Protein AF-A0AAV2LVF1-F1 (afdb_monomer_lite)

Foldseek 3Di:
DDDDDDDDDPCDVVNVLVVVVVVVLVVLLVVLVVVQVVCVVVVHDRDDSLLSSLVVLVVVLVVVLVVCVVVVNNVVSCVRPVDVQAWDDDPSDIDGHPSSPD

Radius of gyration: 16.48 Å; chains: 1; bounding box: 35×40×37 Å

Secondary structure (DSSP, 8-state):
------S-----HHHHHHHHHHHHHHHHHHHHHHHHHHHHHTTPPP--HHHHHHHHHHHHHHHHHHHHHHTT-HHHHHHHH--TTTEEEETTEEEEPTTT--

pLDDT: mean 74.82, std 14.96, range [34.69, 90.75]

Organism: Knipowitschia caucasica (NCBI:txid637954)

Structure (mmCIF, N/CA/C/O backbone):
data_AF-A0AAV2LVF1-F1
#
_entry.id   AF-A0AAV2LVF1-F1
#
loop_
_atom_site.group_PDB
_atom_site.id
_atom_site.type_symbol
_atom_site.label_atom_id
_atom_site.label_alt_id
_atom_site.label_comp_id
_atom_site.label_asym_id
_atom_site.label_entity_id
_atom_site.label_seq_id
_atom_site.pdbx_PDB_ins_code
_atom_site.Cartn_x
_atom_site.Cartn_y
_atom_site.Cartn_z
_atom_site.occupancy
_atom_site.B_iso_or_equiv
_atom_site.auth_seq_id
_atom_site.auth_comp_id
_atom_site.auth_asym_id
_atom_site.auth_atom_id
_atom_site.pdbx_PDB_model_num
ATOM 1 N N . MET A 1 1 ? 6.800 28.651 14.305 1.00 34.69 1 MET A N 1
ATOM 2 C CA . MET A 1 1 ? 5.519 28.778 13.574 1.00 34.69 1 MET A CA 1
ATOM 3 C C . MET A 1 1 ? 5.847 29.070 12.107 1.00 34.69 1 MET A C 1
ATOM 5 O O . MET A 1 1 ? 5.948 30.224 11.731 1.00 34.69 1 MET A O 1
ATOM 9 N N . LEU A 1 2 ? 6.139 28.048 11.294 1.00 36.94 2 LEU A N 1
ATOM 10 C CA . LEU A 1 2 ? 6.548 28.230 9.891 1.00 36.94 2 LEU A CA 1
ATOM 11 C C . LEU A 1 2 ? 5.442 27.706 8.971 1.00 36.94 2 LEU A C 1
ATOM 13 O O . LEU A 1 2 ? 5.215 26.503 8.858 1.00 36.94 2 LEU A O 1
ATOM 17 N N . ARG A 1 3 ? 4.709 28.653 8.379 1.00 42.25 3 ARG A N 1
ATOM 18 C CA . ARG A 1 3 ? 3.711 28.446 7.328 1.00 42.25 3 ARG A CA 1
ATOM 19 C C . ARG A 1 3 ? 4.441 28.336 5.988 1.00 42.25 3 ARG A C 1
ATOM 21 O O . ARG A 1 3 ? 4.833 29.353 5.430 1.00 42.25 3 ARG A O 1
ATOM 28 N N . CYS A 1 4 ? 4.580 27.128 5.453 1.00 42.88 4 CYS A N 1
ATOM 29 C CA . CYS A 1 4 ? 4.911 26.946 4.041 1.00 42.88 4 CYS A CA 1
ATOM 30 C C . CYS A 1 4 ? 3.613 27.001 3.226 1.00 42.88 4 CYS A C 1
ATOM 32 O O . CYS A 1 4 ? 2.819 26.060 3.236 1.00 42.88 4 CYS A O 1
ATOM 3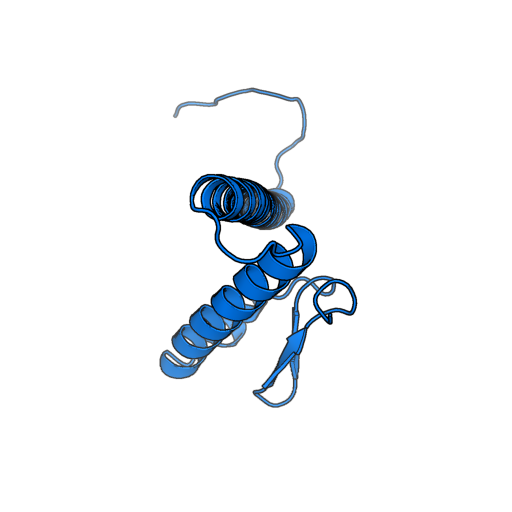4 N N . LEU A 1 5 ? 3.392 28.137 2.560 1.00 52.56 5 LEU A N 1
ATOM 35 C CA . LEU A 1 5 ? 2.404 28.302 1.499 1.00 52.56 5 LEU A CA 1
ATOM 36 C C . LEU A 1 5 ? 2.986 27.765 0.186 1.00 52.56 5 LEU A C 1
ATOM 38 O O . LEU A 1 5 ? 3.864 28.390 -0.394 1.00 52.56 5 LEU A O 1
ATOM 42 N N . TRP A 1 6 ? 2.443 26.657 -0.311 1.00 40.25 6 TRP A N 1
ATOM 43 C CA . TRP A 1 6 ? 2.431 26.331 -1.739 1.00 40.25 6 TRP A CA 1
ATOM 44 C C . TRP A 1 6 ? 1.024 25.815 -2.063 1.00 40.25 6 TRP A C 1
ATOM 46 O O . TRP A 1 6 ? 0.636 24.740 -1.617 1.00 40.25 6 TRP A O 1
ATOM 56 N N . GLY A 1 7 ? 0.237 26.628 -2.774 1.00 42.66 7 GLY A N 1
ATOM 57 C CA . GLY A 1 7 ? -1.047 26.225 -3.357 1.00 42.66 7 GLY A CA 1
ATOM 58 C C . GLY A 1 7 ? -2.260 26.248 -2.420 1.00 42.66 7 GLY A C 1
ATOM 59 O O . GLY A 1 7 ? -2.703 25.203 -1.965 1.00 42.66 7 GLY A O 1
ATOM 60 N N . GLY A 1 8 ? -2.802 27.446 -2.168 1.00 39.75 8 GLY A N 1
ATOM 61 C CA . GLY A 1 8 ? -4.231 27.829 -2.217 1.00 39.75 8 GLY A CA 1
ATOM 62 C C . GLY A 1 8 ? -5.393 26.886 -1.848 1.00 39.75 8 GLY A C 1
ATOM 63 O O . GLY A 1 8 ? -6.529 27.230 -2.153 1.00 39.75 8 GLY A O 1
ATOM 64 N N . VAL A 1 9 ? -5.199 25.747 -1.192 1.00 41.91 9 VAL A N 1
ATOM 65 C CA . VAL A 1 9 ? -6.287 24.892 -0.704 1.00 41.91 9 VAL A CA 1
ATOM 66 C C . VAL A 1 9 ? -6.339 25.058 0.802 1.00 41.91 9 VAL A C 1
ATOM 68 O O . VAL A 1 9 ? -5.360 24.770 1.491 1.00 41.91 9 VAL A O 1
ATOM 71 N N . ARG A 1 10 ? -7.472 25.533 1.336 1.00 39.91 10 ARG A N 1
ATOM 72 C CA . ARG A 1 10 ? -7.718 25.536 2.785 1.00 39.91 10 ARG A CA 1
ATOM 73 C C . ARG A 1 10 ? -7.593 24.096 3.273 1.00 39.91 10 ARG A C 1
ATOM 75 O O . ARG A 1 10 ? -8.496 23.281 3.098 1.00 39.91 10 ARG A O 1
ATOM 82 N N . TYR A 1 11 ? -6.428 23.786 3.826 1.00 44.66 11 TYR A N 1
ATOM 83 C CA . TYR A 1 11 ? -6.030 22.452 4.231 1.00 44.66 11 TYR A CA 1
ATOM 84 C C . TYR A 1 11 ? -6.745 22.109 5.543 1.00 44.66 11 TYR A C 1
ATOM 86 O O . TYR A 1 11 ? -6.211 22.271 6.637 1.00 44.66 11 TYR A O 1
ATOM 94 N N . SER A 1 12 ? -8.016 21.727 5.430 1.00 49.75 12 SER A N 1
ATOM 95 C CA . SER A 1 12 ? -8.833 21.221 6.534 1.00 49.75 12 SER A CA 1
ATOM 96 C C . SER A 1 12 ? -8.274 19.875 7.014 1.00 49.75 12 SER A C 1
ATOM 98 O O . SER A 1 12 ? -7.757 19.098 6.220 1.00 49.75 12 SER A O 1
ATOM 100 N N . ASN A 1 13 ? -8.388 19.523 8.297 1.00 50.56 13 ASN A N 1
ATOM 101 C CA . ASN A 1 13 ? -7.856 18.252 8.826 1.00 50.56 13 ASN A CA 1
ATOM 102 C C . ASN A 1 13 ? -8.325 16.998 8.044 1.00 50.56 13 ASN A C 1
ATOM 104 O O . ASN A 1 13 ? -7.588 16.011 7.958 1.00 50.56 13 ASN A O 1
ATOM 108 N N . ARG A 1 14 ? -9.487 17.060 7.372 1.00 50.97 14 ARG A N 1
ATOM 109 C CA . ARG A 1 14 ? -9.974 16.031 6.428 1.00 50.97 14 ARG A CA 1
ATOM 110 C C . ARG A 1 14 ? -9.109 15.895 5.161 1.00 50.97 14 ARG A C 1
ATOM 112 O O . ARG A 1 14 ? -8.934 14.784 4.663 1.00 50.97 14 ARG A O 1
ATOM 119 N N . SER A 1 15 ? -8.516 16.983 4.659 1.00 58.31 15 SER A N 1
ATOM 120 C CA . SER A 1 15 ? -7.575 16.970 3.526 1.00 58.31 15 SER A CA 1
ATOM 121 C C . SER A 1 15 ? -6.188 16.457 3.914 1.00 58.31 15 SER A C 1
ATOM 123 O O . SER A 1 15 ? -5.467 15.960 3.054 1.00 58.31 15 SER A O 1
ATOM 125 N N . ARG A 1 16 ? -5.819 16.498 5.203 1.00 63.91 16 ARG A N 1
ATOM 126 C CA . ARG A 1 16 ? -4.531 15.975 5.694 1.00 63.91 16 ARG A CA 1
ATOM 127 C C . ARG A 1 16 ? -4.440 14.453 5.650 1.00 63.91 16 ARG A C 1
ATOM 129 O O . ARG A 1 16 ? -3.362 13.909 5.414 1.00 63.91 16 ARG A O 1
ATOM 136 N N . ARG A 1 17 ? -5.555 13.751 5.876 1.00 65.06 17 ARG A N 1
ATOM 137 C CA . ARG A 1 17 ? -5.621 12.285 5.727 1.00 65.06 17 ARG A CA 1
ATOM 138 C C . ARG A 1 17 ? -5.554 11.885 4.254 1.00 65.06 17 ARG A C 1
ATOM 140 O O . ARG A 1 17 ? -4.684 11.105 3.883 1.00 65.06 17 ARG A O 1
ATOM 147 N N . ARG A 1 18 ? -6.370 12.528 3.409 1.00 67.38 18 ARG A N 1
ATOM 148 C CA . ARG A 1 18 ? -6.345 12.336 1.947 1.00 67.38 18 ARG A CA 1
ATOM 149 C C . ARG A 1 18 ? -4.974 12.641 1.343 1.00 67.38 18 ARG A C 1
ATOM 151 O O . ARG A 1 18 ? -4.470 11.856 0.554 1.00 67.38 18 ARG A O 1
ATOM 158 N N . GLY A 1 19 ? -4.340 13.735 1.764 1.00 71.50 19 GLY A N 1
ATOM 159 C CA . GLY A 1 19 ? -3.004 14.117 1.311 1.00 71.50 19 GLY A CA 1
ATOM 160 C C . GLY A 1 19 ? -1.928 13.106 1.704 1.00 71.50 19 GLY A C 1
ATOM 161 O O . GLY A 1 19 ? -1.083 12.777 0.883 1.00 71.50 19 GLY A O 1
ATOM 162 N N . ARG A 1 20 ? -1.979 12.554 2.925 1.00 75.50 20 ARG A N 1
ATOM 163 C CA . ARG A 1 20 ? -1.048 11.492 3.343 1.00 75.50 20 ARG A CA 1
ATOM 164 C C . ARG A 1 20 ? -1.221 10.216 2.526 1.00 75.50 20 ARG A C 1
ATOM 166 O O . ARG A 1 20 ? -0.221 9.657 2.087 1.00 75.50 20 ARG A O 1
ATOM 173 N N . LEU A 1 21 ? -2.461 9.795 2.288 1.00 77.69 21 LEU A N 1
ATOM 174 C CA . LEU A 1 21 ? -2.759 8.625 1.463 1.00 77.69 21 LEU A CA 1
ATOM 175 C C . LEU A 1 21 ? -2.302 8.829 0.011 1.00 77.69 21 LEU A C 1
ATOM 177 O O . LEU A 1 21 ? -1.665 7.951 -0.556 1.00 77.69 21 LEU A O 1
ATOM 181 N N . LEU A 1 22 ? -2.554 10.006 -0.567 1.00 80.44 22 LEU A N 1
ATOM 182 C CA . LEU A 1 22 ? -2.067 10.366 -1.901 1.00 80.44 22 LEU A CA 1
ATOM 183 C C . LEU A 1 22 ? -0.539 10.351 -1.967 1.00 80.44 22 LEU A C 1
ATOM 185 O O . LEU A 1 22 ? 0.019 9.725 -2.862 1.00 80.44 22 LEU A O 1
ATOM 189 N N . SER A 1 23 ? 0.148 10.973 -1.007 1.00 84.44 23 SER A N 1
ATOM 190 C CA . SER A 1 23 ? 1.613 10.944 -0.939 1.00 84.44 23 SER A CA 1
ATOM 191 C C . SER A 1 23 ? 2.151 9.523 -0.798 1.00 84.44 23 SER A C 1
ATOM 193 O O . SER A 1 23 ? 3.152 9.182 -1.425 1.00 84.44 23 SER A O 1
ATOM 195 N N . PHE A 1 24 ? 1.473 8.679 -0.018 1.00 84.25 24 PHE A N 1
ATOM 196 C CA . PHE A 1 24 ? 1.800 7.265 0.097 1.00 84.25 24 PHE A CA 1
ATOM 197 C C . PHE A 1 24 ? 1.634 6.542 -1.246 1.00 84.25 24 PHE A C 1
ATOM 199 O O . PHE A 1 24 ? 2.587 5.924 -1.711 1.00 84.25 24 PHE A O 1
ATOM 206 N N . LEU A 1 25 ? 0.479 6.664 -1.906 1.00 84.19 25 LEU A N 1
ATOM 207 C CA . LEU A 1 25 ? 0.204 6.024 -3.198 1.00 84.19 25 LEU A CA 1
ATOM 208 C C . LEU A 1 25 ? 1.173 6.492 -4.289 1.00 84.19 25 LEU A C 1
ATOM 210 O O . LEU A 1 25 ? 1.707 5.670 -5.027 1.00 84.19 25 LEU A O 1
ATOM 214 N N . VAL A 1 26 ? 1.459 7.793 -4.356 1.00 85.88 26 VAL A N 1
ATOM 215 C CA . VAL A 1 26 ? 2.445 8.363 -5.286 1.00 85.88 26 VAL A CA 1
ATOM 216 C C . VAL A 1 26 ? 3.851 7.849 -4.971 1.00 85.88 26 VAL A C 1
ATOM 218 O O . VAL A 1 26 ? 4.605 7.528 -5.888 1.00 85.88 26 VAL A O 1
ATOM 221 N N . GLY A 1 27 ? 4.207 7.728 -3.689 1.00 87.56 27 GLY A N 1
ATOM 222 C CA . GLY A 1 27 ? 5.464 7.121 -3.255 1.00 87.56 27 GLY A CA 1
ATOM 223 C C . GLY A 1 27 ? 5.587 5.666 -3.711 1.00 87.56 27 GLY A C 1
ATOM 224 O O . GLY A 1 27 ? 6.585 5.303 -4.330 1.00 87.56 27 GLY A O 1
ATOM 225 N N . GLN A 1 28 ? 4.547 4.856 -3.490 1.00 88.06 28 GLN A N 1
ATOM 226 C CA . GLN A 1 28 ? 4.509 3.464 -3.948 1.00 88.06 28 GLN A CA 1
ATOM 227 C C . GLN A 1 28 ? 4.558 3.367 -5.477 1.00 88.06 28 GLN A C 1
ATOM 229 O O . GLN A 1 28 ? 5.266 2.518 -6.009 1.00 88.06 28 GLN A O 1
ATOM 234 N N . ALA A 1 29 ? 3.877 4.261 -6.200 1.00 88.31 29 ALA A N 1
ATOM 235 C CA . ALA A 1 29 ? 3.897 4.294 -7.663 1.00 88.31 29 ALA A CA 1
ATOM 236 C C . ALA A 1 29 ? 5.300 4.592 -8.203 1.00 88.31 29 ALA A C 1
ATOM 238 O O . ALA A 1 29 ? 5.790 3.887 -9.086 1.00 88.31 29 ALA A O 1
ATOM 239 N N . LYS A 1 30 ? 5.987 5.587 -7.629 1.00 90.50 30 LYS A N 1
ATOM 240 C CA . LYS A 1 30 ? 7.382 5.894 -7.974 1.00 90.50 30 LYS A CA 1
ATOM 241 C C . LYS A 1 30 ? 8.305 4.713 -7.688 1.00 90.50 30 LYS A C 1
ATOM 243 O O . LYS A 1 30 ? 9.134 4.380 -8.531 1.00 90.50 30 LYS A O 1
ATOM 248 N N . MET A 1 31 ? 8.131 4.054 -6.542 1.00 89.62 31 MET A N 1
ATOM 249 C CA . MET A 1 31 ? 8.904 2.862 -6.194 1.00 89.62 31 MET A CA 1
ATOM 250 C C . MET A 1 31 ? 8.642 1.701 -7.154 1.00 89.62 31 MET A C 1
ATOM 252 O O . MET A 1 31 ? 9.592 1.057 -7.587 1.00 89.62 31 MET A O 1
ATOM 256 N N . ALA A 1 32 ? 7.391 1.467 -7.549 1.00 89.12 32 ALA A N 1
ATOM 257 C CA . ALA A 1 32 ? 7.043 0.421 -8.504 1.00 89.12 32 ALA A CA 1
ATOM 258 C C . ALA A 1 32 ? 7.678 0.669 -9.883 1.00 89.12 32 ALA A C 1
ATOM 260 O O . ALA A 1 32 ? 8.259 -0.243 -10.469 1.00 89.12 32 ALA A O 1
ATOM 261 N N . VAL A 1 33 ? 7.649 1.912 -10.377 1.00 88.38 33 VAL A N 1
ATOM 262 C CA . VAL A 1 33 ? 8.326 2.287 -11.630 1.00 88.38 33 VAL A CA 1
ATOM 263 C C . VAL A 1 33 ? 9.839 2.115 -11.510 1.00 88.38 33 VAL A C 1
ATOM 265 O O . VAL A 1 33 ? 10.461 1.544 -12.403 1.00 88.38 33 VAL A O 1
ATOM 268 N N . TYR A 1 34 ? 10.436 2.572 -10.407 1.00 90.75 34 TYR A N 1
ATOM 269 C CA . TYR A 1 34 ? 11.871 2.428 -10.169 1.00 90.75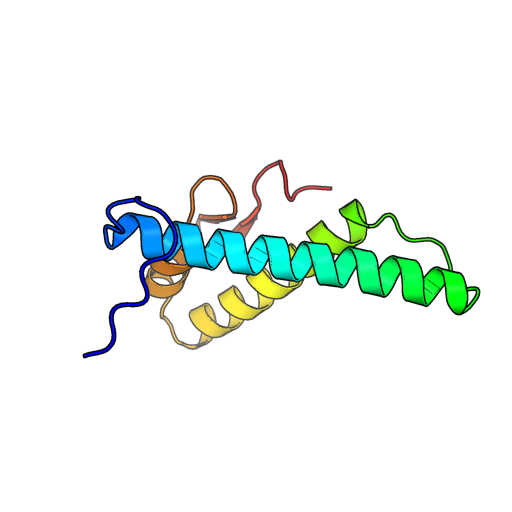 34 TYR A CA 1
ATOM 270 C C . TYR A 1 34 ? 12.301 0.956 -10.140 1.00 90.75 34 TYR A C 1
ATOM 272 O O . TYR A 1 34 ? 13.250 0.584 -10.822 1.00 90.75 34 TYR A O 1
ATOM 280 N N . VAL A 1 35 ? 11.590 0.107 -9.393 1.00 87.94 35 VAL A N 1
ATOM 281 C CA . VAL A 1 35 ? 11.911 -1.323 -9.275 1.00 87.94 35 VAL A CA 1
ATOM 282 C C . VAL A 1 35 ? 11.703 -2.044 -10.603 1.00 87.94 35 VAL A C 1
ATOM 284 O O . VAL A 1 35 ? 12.548 -2.851 -10.976 1.00 87.94 35 VAL A O 1
ATOM 287 N N . SER A 1 36 ? 10.627 -1.739 -11.333 1.00 88.00 36 SER A N 1
ATOM 288 C CA . SER A 1 36 ? 10.383 -2.312 -12.663 1.00 88.00 36 SER A CA 1
ATOM 289 C C . SER A 1 36 ? 11.526 -1.960 -13.627 1.00 88.00 36 SER A C 1
ATOM 291 O O . SER A 1 36 ? 12.155 -2.858 -14.180 1.00 88.00 36 SER A O 1
ATOM 293 N N . ARG A 1 37 ? 11.924 -0.682 -13.706 1.00 86.31 37 ARG A N 1
ATOM 294 C CA . ARG A 1 37 ? 13.072 -0.250 -14.525 1.00 86.31 37 ARG A CA 1
ATOM 295 C C . ARG A 1 37 ? 14.394 -0.869 -14.078 1.00 86.31 37 ARG A C 1
ATOM 297 O O . ARG A 1 37 ? 15.194 -1.275 -14.913 1.00 86.31 37 ARG A O 1
ATOM 304 N N . ARG A 1 38 ? 14.633 -0.964 -12.768 1.00 89.19 38 ARG A N 1
ATOM 305 C CA . ARG A 1 38 ? 15.847 -1.590 -12.228 1.00 89.19 38 ARG A CA 1
ATOM 306 C C . ARG A 1 38 ? 15.932 -3.068 -12.609 1.00 89.19 38 ARG A C 1
ATOM 308 O O . ARG A 1 38 ? 17.021 -3.531 -12.915 1.00 89.19 38 ARG A O 1
ATOM 315 N N . ARG A 1 39 ? 14.807 -3.789 -12.613 1.00 86.62 39 ARG A N 1
ATOM 316 C CA . ARG A 1 39 ? 14.748 -5.192 -13.048 1.00 86.62 39 ARG A CA 1
ATOM 317 C C . ARG A 1 39 ? 15.064 -5.349 -14.531 1.00 86.62 39 ARG A C 1
ATOM 319 O O . ARG A 1 39 ? 15.841 -6.234 -14.859 1.00 86.62 39 ARG A O 1
ATOM 326 N N . MET A 1 40 ? 14.554 -4.454 -15.380 1.00 83.62 40 MET A N 1
ATOM 327 C CA . MET A 1 40 ? 14.887 -4.438 -16.812 1.00 83.62 40 MET A CA 1
ATOM 328 C C . MET A 1 40 ? 16.388 -4.236 -17.051 1.00 83.62 40 MET A C 1
ATOM 330 O O . MET A 1 40 ? 16.975 -4.925 -17.867 1.00 83.62 40 MET A O 1
ATOM 334 N N . VAL A 1 41 ? 17.030 -3.329 -16.304 1.00 88.19 41 VAL A N 1
ATOM 335 C CA . VAL A 1 41 ? 18.489 -3.108 -16.394 1.00 88.19 41 VAL A CA 1
ATOM 336 C C . VAL A 1 41 ? 19.294 -4.321 -15.904 1.00 88.19 41 VAL A C 1
ATOM 338 O O . VAL A 1 41 ? 20.430 -4.512 -16.318 1.00 88.19 41 VAL A O 1
ATOM 341 N N . GLN A 1 42 ? 18.728 -5.128 -15.006 1.00 89.31 42 GLN A N 1
ATOM 342 C CA . GLN A 1 42 ? 19.371 -6.315 -14.434 1.00 89.31 42 GLN A CA 1
ATOM 343 C C . GLN A 1 42 ? 19.043 -7.614 -15.197 1.00 89.31 42 GLN A C 1
ATOM 345 O O . GLN A 1 42 ? 19.276 -8.684 -14.638 1.00 89.31 42 GLN A O 1
ATOM 350 N N . ASP A 1 43 ? 18.469 -7.535 -16.407 1.00 80.06 43 ASP A N 1
ATOM 351 C CA . ASP A 1 43 ? 17.994 -8.685 -17.205 1.00 80.06 43 ASP A CA 1
ATOM 352 C C . ASP A 1 43 ? 17.077 -9.651 -16.424 1.00 80.06 43 ASP A C 1
ATOM 354 O O . ASP A 1 43 ? 17.020 -10.859 -16.658 1.00 80.06 43 ASP A O 1
ATOM 358 N N . GLN A 1 44 ? 16.322 -9.117 -15.461 1.00 79.12 44 GLN A N 1
ATOM 359 C CA . GLN A 1 44 ? 15.291 -9.873 -14.755 1.00 79.12 44 GLN A CA 1
ATOM 360 C C . GLN A 1 44 ? 13.963 -9.795 -15.507 1.00 79.12 44 GLN A C 1
ATOM 362 O O . GLN A 1 44 ? 13.723 -8.872 -16.284 1.00 79.12 44 GLN A O 1
ATOM 367 N N . SER A 1 45 ? 13.062 -10.739 -15.218 1.00 77.50 45 SER A N 1
ATOM 368 C CA . SER A 1 45 ? 11.735 -10.768 -15.830 1.00 77.50 45 SER A CA 1
ATOM 369 C C . SER A 1 45 ? 11.007 -9.431 -15.693 1.00 77.50 45 SER A C 1
ATOM 371 O O . SER A 1 45 ? 10.960 -8.815 -14.618 1.00 77.50 45 SER A O 1
ATOM 373 N N . GLU A 1 46 ? 10.426 -8.989 -16.807 1.00 79.12 46 GLU A N 1
ATOM 374 C CA . GLU A 1 46 ? 9.635 -7.773 -16.846 1.00 79.12 46 GLU A CA 1
ATOM 375 C C . GLU A 1 46 ? 8.389 -7.949 -15.972 1.00 79.12 46 GLU A C 1
ATOM 377 O O . GLU A 1 46 ? 7.616 -8.898 -16.113 1.00 79.12 46 GLU A O 1
ATOM 382 N N . ILE A 1 47 ? 8.198 -7.024 -15.032 1.00 82.19 47 ILE A N 1
ATOM 383 C CA . ILE A 1 47 ? 6.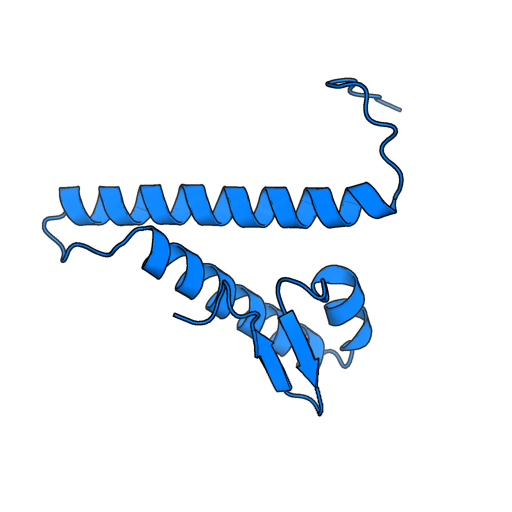997 -6.962 -14.204 1.00 82.19 47 ILE A CA 1
ATOM 384 C C . ILE A 1 47 ? 6.289 -5.658 -14.526 1.00 82.19 47 ILE A C 1
ATOM 386 O O . ILE A 1 47 ? 6.877 -4.578 -14.397 1.00 82.19 47 ILE A O 1
ATOM 390 N N . SER A 1 48 ? 5.000 -5.766 -14.861 1.00 84.81 48 SER A N 1
ATOM 391 C CA . SER A 1 48 ? 4.130 -4.609 -15.055 1.00 84.81 48 SER A CA 1
ATOM 392 C C . SER A 1 48 ? 4.207 -3.681 -13.832 1.00 84.81 48 SER A C 1
ATOM 394 O O . SER A 1 48 ? 3.885 -4.114 -12.717 1.00 84.81 48 SER A O 1
ATOM 396 N N . PRO A 1 49 ? 4.577 -2.396 -14.005 1.00 83.69 49 PRO A N 1
ATOM 397 C CA . PRO A 1 49 ? 4.636 -1.432 -12.908 1.00 83.69 49 PRO A CA 1
ATOM 398 C C . PRO A 1 49 ? 3.315 -1.329 -12.139 1.00 83.69 49 PRO A C 1
ATOM 400 O O . PRO A 1 49 ? 3.317 -1.139 -10.925 1.00 83.69 49 PRO A O 1
ATOM 403 N N . ARG A 1 50 ? 2.179 -1.507 -12.829 1.00 84.88 50 ARG A N 1
ATOM 404 C CA . ARG A 1 50 ? 0.844 -1.512 -12.216 1.00 84.88 50 ARG A CA 1
ATOM 405 C C . ARG A 1 50 ? 0.653 -2.719 -11.299 1.00 84.88 50 ARG A C 1
ATOM 407 O O . ARG A 1 50 ? 0.186 -2.556 -10.175 1.00 84.88 50 ARG A O 1
ATOM 414 N N . ALA A 1 51 ? 1.048 -3.908 -11.755 1.00 84.94 51 ALA A N 1
ATOM 415 C CA . ALA A 1 51 ? 0.970 -5.119 -10.944 1.0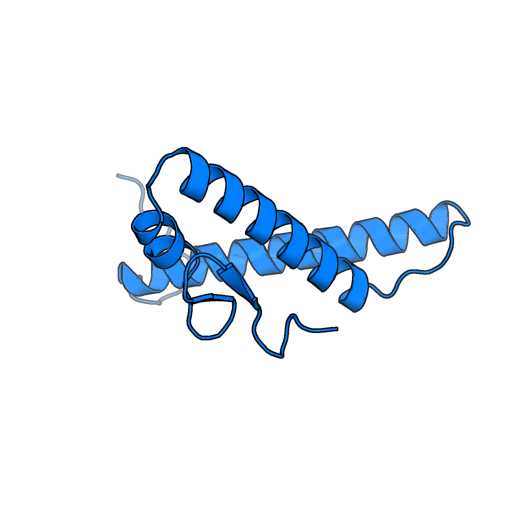0 84.94 51 ALA A CA 1
ATOM 416 C C . ALA A 1 51 ? 1.868 -5.031 -9.708 1.00 84.94 51 ALA A C 1
ATOM 418 O O . ALA A 1 51 ? 1.460 -5.388 -8.601 1.00 84.94 51 ALA A O 1
ATOM 419 N N . LEU A 1 52 ? 3.073 -4.488 -9.881 1.00 87.25 52 LEU A N 1
ATOM 420 C CA . LEU A 1 52 ? 4.000 -4.279 -8.780 1.00 87.25 52 LEU A CA 1
ATOM 421 C C . LEU A 1 52 ? 3.459 -3.268 -7.761 1.00 87.25 52 LEU A C 1
ATOM 423 O O . LEU A 1 52 ? 3.495 -3.542 -6.565 1.00 87.25 52 LEU A O 1
ATOM 427 N N . LEU A 1 53 ? 2.891 -2.151 -8.225 1.00 87.38 53 LEU A N 1
ATOM 428 C CA . LEU A 1 53 ? 2.260 -1.148 -7.369 1.00 87.38 53 LEU A CA 1
ATOM 429 C C . LEU A 1 53 ? 1.163 -1.757 -6.491 1.00 87.38 53 LEU A C 1
ATOM 431 O O . LEU A 1 53 ? 1.180 -1.577 -5.275 1.00 87.38 53 LEU A O 1
ATOM 435 N N . VAL A 1 54 ? 0.230 -2.501 -7.090 1.00 86.81 54 VAL A N 1
ATOM 436 C CA . VAL A 1 54 ? -0.881 -3.107 -6.345 1.00 86.81 54 VAL A CA 1
ATOM 437 C C . VAL A 1 54 ? -0.367 -4.105 -5.312 1.00 86.81 54 VAL A C 1
ATOM 439 O O . VAL A 1 54 ? -0.767 -4.029 -4.151 1.00 86.81 54 VAL A O 1
ATOM 442 N N . ARG A 1 55 ? 0.586 -4.972 -5.679 1.00 87.00 55 ARG A N 1
ATOM 443 C CA . ARG A 1 55 ? 1.195 -5.921 -4.731 1.00 87.00 55 ARG A CA 1
ATOM 444 C C . ARG A 1 55 ? 1.903 -5.214 -3.578 1.00 87.00 55 ARG A C 1
ATOM 446 O O . ARG A 1 55 ? 1.767 -5.645 -2.436 1.00 87.00 55 ARG A O 1
ATOM 453 N N . MET A 1 56 ? 2.630 -4.130 -3.851 1.00 87.69 56 MET A N 1
ATOM 454 C CA . MET A 1 56 ? 3.316 -3.346 -2.818 1.00 87.69 56 MET A CA 1
ATOM 455 C C . MET A 1 56 ? 2.324 -2.677 -1.861 1.00 87.69 56 MET A C 1
ATOM 457 O O . MET A 1 56 ? 2.504 -2.744 -0.644 1.00 87.69 56 MET A O 1
ATOM 461 N N . VAL A 1 57 ? 1.251 -2.083 -2.391 1.00 87.25 57 VAL A N 1
ATOM 462 C CA . VAL A 1 57 ? 0.197 -1.451 -1.583 1.00 87.25 57 VAL A CA 1
ATOM 463 C C . VAL A 1 57 ? -0.538 -2.489 -0.733 1.00 87.25 57 VAL A C 1
ATOM 465 O O . VAL A 1 57 ? -0.667 -2.291 0.474 1.00 87.25 57 VAL A O 1
ATOM 468 N N . GLN A 1 58 ? -0.951 -3.618 -1.316 1.00 86.19 58 GLN A N 1
ATOM 469 C CA . GLN A 1 58 ? -1.594 -4.711 -0.580 1.00 86.19 58 GLN A CA 1
ATOM 470 C C . GLN A 1 58 ? -0.695 -5.259 0.532 1.00 86.19 58 GLN A C 1
ATOM 472 O O . GLN A 1 58 ? -1.141 -5.406 1.668 1.00 86.19 58 GLN A O 1
ATOM 477 N N . ALA A 1 59 ? 0.573 -5.552 0.222 1.00 87.75 59 ALA A N 1
ATOM 478 C CA . ALA A 1 59 ? 1.522 -6.072 1.201 1.00 87.75 59 ALA A CA 1
ATOM 479 C C . ALA A 1 59 ? 1.708 -5.093 2.364 1.00 87.75 59 ALA A C 1
ATOM 481 O O . ALA A 1 59 ? 1.683 -5.498 3.526 1.00 87.75 59 ALA A O 1
ATOM 482 N N . ARG A 1 60 ? 1.828 -3.793 2.066 1.00 87.44 60 ARG A N 1
ATOM 483 C CA . ARG A 1 60 ? 1.973 -2.773 3.103 1.00 87.44 60 ARG A CA 1
ATOM 484 C C . ARG A 1 60 ? 0.726 -2.659 3.976 1.00 87.44 60 ARG A C 1
ATOM 486 O O . ARG A 1 60 ? 0.864 -2.616 5.192 1.00 87.44 60 ARG A O 1
ATOM 493 N N . LEU A 1 61 ? -0.465 -2.650 3.380 1.00 85.69 61 LEU A N 1
ATOM 494 C CA . LEU A 1 61 ? -1.725 -2.578 4.122 1.00 85.69 61 LEU A CA 1
ATOM 495 C C . LEU A 1 61 ? -1.959 -3.820 4.989 1.00 85.69 61 LEU A C 1
ATOM 497 O O . LEU A 1 61 ? -2.413 -3.675 6.116 1.00 85.69 61 LEU A O 1
ATOM 501 N N . ARG A 1 62 ? -1.592 -5.022 4.519 1.00 86.81 62 ARG A N 1
ATOM 502 C CA . ARG A 1 62 ? -1.641 -6.252 5.333 1.00 86.81 62 ARG A CA 1
ATOM 503 C C . ARG A 1 62 ? -0.707 -6.185 6.537 1.00 86.81 62 ARG A C 1
ATOM 505 O O . A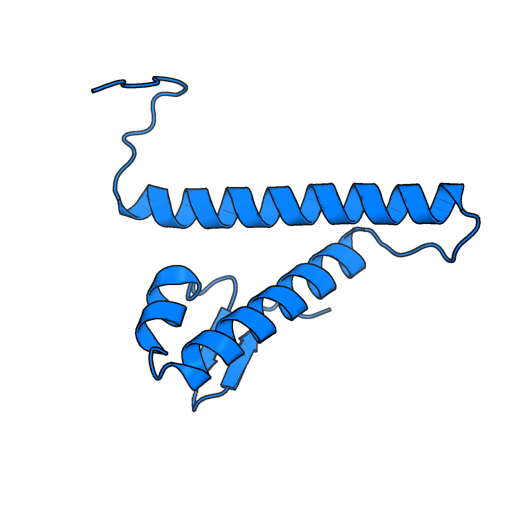RG A 1 62 ? -1.105 -6.582 7.625 1.00 86.81 62 ARG A O 1
ATOM 512 N N . LEU A 1 63 ? 0.516 -5.686 6.348 1.00 87.44 63 LEU A N 1
ATOM 513 C CA . LEU A 1 63 ? 1.480 -5.522 7.440 1.00 87.44 63 LEU A CA 1
ATOM 514 C C . LEU A 1 63 ? 0.990 -4.512 8.478 1.00 87.44 63 LEU A C 1
ATOM 516 O O . LEU A 1 63 ? 1.014 -4.803 9.669 1.00 87.44 63 LEU A O 1
ATOM 520 N N . GLU A 1 64 ? 0.517 -3.348 8.030 1.00 85.12 64 GLU A N 1
ATOM 521 C CA . GLU A 1 64 ? -0.057 -2.333 8.917 1.00 85.12 64 GLU A CA 1
ATOM 522 C C . GLU A 1 64 ? -1.274 -2.903 9.653 1.00 85.12 64 GLU A C 1
ATOM 524 O O . GLU A 1 64 ? -1.320 -2.846 10.875 1.00 85.12 64 GLU A O 1
ATOM 529 N N . PHE A 1 65 ? -2.211 -3.543 8.948 1.00 85.44 65 PHE A N 1
ATOM 530 C CA . PHE A 1 65 ? -3.372 -4.177 9.573 1.00 85.44 65 PHE A CA 1
ATOM 531 C C . PHE A 1 65 ? -2.966 -5.221 10.618 1.00 85.44 65 PHE A C 1
ATOM 533 O O . PHE A 1 65 ? -3.519 -5.232 11.711 1.00 85.44 65 PHE A O 1
ATOM 540 N N . GLY A 1 66 ? -1.962 -6.053 10.327 1.00 85.06 66 GLY A N 1
ATOM 541 C CA . GLY A 1 66 ? -1.420 -7.014 11.286 1.00 85.06 66 GLY A CA 1
ATOM 542 C C . GLY A 1 66 ? -0.867 -6.346 12.546 1.00 85.06 66 GLY A C 1
ATOM 543 O O . GLY A 1 66 ? -1.184 -6.784 13.649 1.00 85.06 66 GLY A O 1
ATOM 544 N N . LEU A 1 67 ? -0.102 -5.260 12.399 1.00 84.81 67 LEU A N 1
ATOM 545 C CA . LEU A 1 67 ? 0.424 -4.483 13.529 1.00 84.81 67 LEU A CA 1
ATOM 546 C C . LEU A 1 67 ? -0.700 -3.876 14.375 1.00 84.81 67 LEU A C 1
ATOM 548 O O . LEU A 1 67 ? -0.687 -3.989 15.597 1.00 84.81 67 LEU A O 1
ATOM 552 N N . TYR A 1 68 ? -1.692 -3.272 13.727 1.00 84.06 68 TYR A N 1
ATOM 553 C CA . TYR A 1 68 ? -2.846 -2.690 14.408 1.00 84.06 68 TYR A CA 1
ATOM 554 C C . TYR A 1 68 ? -3.717 -3.748 15.092 1.00 84.06 68 TYR A C 1
ATOM 556 O O . TYR A 1 68 ? -4.173 -3.528 16.211 1.00 84.06 68 TYR A O 1
ATOM 564 N N . ARG A 1 69 ? -3.876 -4.925 14.475 1.00 83.12 69 ARG A N 1
ATOM 565 C CA . ARG A 1 69 ? -4.579 -6.070 15.065 1.00 83.12 69 ARG A CA 1
ATOM 566 C C . ARG A 1 69 ? -3.864 -6.592 16.310 1.00 83.12 69 ARG A C 1
ATOM 568 O O . ARG A 1 69 ? -4.523 -6.870 17.302 1.00 83.12 69 ARG A O 1
ATOM 575 N N . ILE A 1 70 ? -2.533 -6.709 16.274 1.00 87.19 70 ILE A N 1
ATOM 576 C CA . ILE A 1 70 ? -1.723 -7.125 17.435 1.00 87.19 70 ILE A CA 1
ATOM 577 C C . ILE A 1 70 ? -1.848 -6.112 18.580 1.00 87.19 70 ILE A C 1
ATOM 579 O O . ILE A 1 70 ? -1.954 -6.506 19.736 1.00 87.19 70 ILE A O 1
ATOM 583 N N . ASN A 1 71 ? -1.887 -4.819 18.258 1.00 84.00 71 ASN A N 1
ATOM 584 C CA . ASN A 1 71 ? -2.028 -3.748 19.245 1.00 84.00 71 ASN A CA 1
ATOM 585 C C . ASN A 1 71 ? -3.468 -3.559 19.757 1.00 84.00 71 ASN A C 1
ATOM 587 O O . ASN A 1 71 ? -3.687 -2.718 20.624 1.00 84.00 71 ASN A O 1
ATOM 591 N N . GLY A 1 72 ? -4.447 -4.295 19.218 1.00 81.06 72 GLY A N 1
ATOM 592 C CA . GLY A 1 72 ? -5.864 -4.137 19.555 1.00 81.06 72 GLY A CA 1
ATOM 593 C C . GLY A 1 72 ? -6.493 -2.820 19.077 1.00 81.06 72 GLY A C 1
ATOM 594 O O . GLY A 1 72 ? -7.590 -2.491 19.510 1.00 81.06 72 GLY A O 1
ATOM 595 N N . ASP A 1 73 ? -5.832 -2.070 18.188 1.00 83.19 73 ASP A N 1
ATOM 596 C CA . ASP A 1 73 ? -6.266 -0.745 17.714 1.00 83.19 73 ASP A CA 1
ATOM 597 C C . ASP A 1 73 ? -6.814 -0.816 16.278 1.00 83.19 73 ASP A C 1
ATOM 599 O O . ASP A 1 73 ? -6.284 -0.253 15.319 1.00 83.19 73 ASP A O 1
ATOM 603 N N . GLN A 1 74 ? -7.881 -1.586 16.091 1.00 78.06 74 GLN A N 1
ATOM 604 C CA . GLN A 1 74 ? -8.471 -1.773 14.765 1.00 78.06 74 GLN A CA 1
ATOM 605 C C . GLN A 1 74 ? -9.179 -0.501 14.263 1.00 78.06 74 GLN A C 1
ATOM 607 O O . GLN A 1 74 ? -9.142 -0.196 13.069 1.00 78.06 74 GLN A O 1
ATOM 612 N N . GLU A 1 75 ? -9.730 0.294 15.181 1.00 78.06 75 GLU A N 1
ATOM 613 C CA . GLU A 1 75 ? -10.340 1.593 14.886 1.00 78.06 75 GLU A CA 1
ATOM 614 C C . GLU A 1 75 ? -9.305 2.613 14.389 1.00 78.06 75 GLU A C 1
ATOM 616 O O . GLU A 1 75 ? -9.555 3.311 13.405 1.00 78.06 75 GLU A O 1
ATOM 621 N N . GLY A 1 76 ? -8.106 2.664 14.983 1.00 78.88 76 GLY A N 1
ATOM 622 C CA . GLY A 1 76 ? -7.018 3.528 14.522 1.00 78.88 76 GLY A CA 1
ATOM 623 C C . GLY A 1 76 ? -6.500 3.153 13.131 1.00 78.88 76 GLY A C 1
ATOM 624 O O . GLY A 1 76 ? -6.085 4.029 12.357 1.00 78.88 76 GLY A O 1
ATOM 625 N N . PHE A 1 77 ? -6.578 1.868 12.764 1.00 80.44 77 PHE A N 1
ATOM 626 C CA . PHE A 1 77 ? -6.324 1.428 11.395 1.00 80.44 77 PHE A CA 1
ATOM 627 C C . PHE A 1 77 ? -7.388 1.958 10.432 1.00 80.44 77 PHE A C 1
ATOM 629 O O . PHE A 1 77 ? -7.032 2.557 9.417 1.00 80.44 77 PHE A O 1
ATOM 636 N N . GLU A 1 78 ? -8.675 1.792 10.735 1.00 77.12 78 GLU A N 1
ATOM 637 C CA . GLU A 1 78 ? -9.758 2.316 9.894 1.00 77.12 78 GLU A CA 1
ATOM 638 C C . GLU A 1 78 ? -9.724 3.845 9.795 1.00 77.12 78 GLU A C 1
ATOM 640 O O . GLU A 1 78 ? -9.907 4.418 8.722 1.00 77.12 78 GLU A O 1
ATOM 645 N N . GLU A 1 79 ? -9.387 4.536 10.878 1.00 76.50 79 GLU A N 1
ATOM 646 C CA . GLU A 1 79 ? -9.277 5.988 10.886 1.00 76.50 79 GLU A CA 1
ATOM 647 C C . GLU A 1 79 ? -8.157 6.494 9.952 1.00 76.50 79 GLU A C 1
ATOM 649 O O . GLU A 1 79 ? -8.273 7.562 9.324 1.00 76.50 79 GLU A O 1
ATOM 654 N N . ARG A 1 80 ? -7.057 5.734 9.875 1.00 74.06 80 ARG A N 1
ATOM 655 C CA . ARG A 1 80 ? -5.852 6.077 9.110 1.00 74.06 80 ARG A CA 1
ATOM 656 C C . ARG A 1 80 ? -5.901 5.587 7.663 1.00 74.06 80 ARG A C 1
ATOM 658 O O . ARG A 1 80 ? -5.463 6.319 6.774 1.00 74.06 80 ARG A O 1
ATOM 665 N N . TRP A 1 81 ? -6.418 4.383 7.442 1.00 72.94 81 TRP A N 1
ATOM 666 C CA . TRP A 1 81 ? -6.363 3.639 6.180 1.00 72.94 81 TRP A CA 1
ATOM 667 C C . TRP A 1 81 ? -7.736 3.285 5.611 1.00 72.94 81 TRP A C 1
ATOM 669 O O . TRP A 1 81 ? -7.837 3.074 4.403 1.00 72.94 81 TRP A O 1
ATOM 679 N N . GLY A 1 82 ? -8.783 3.270 6.438 1.00 65.12 82 GLY A N 1
ATOM 680 C CA . GLY A 1 82 ? -10.180 3.034 6.065 1.00 65.12 82 GLY A CA 1
ATOM 681 C C . GLY A 1 82 ? -10.768 4.189 5.258 1.00 65.12 82 GLY A C 1
ATOM 682 O O . GLY A 1 82 ? -11.722 4.858 5.647 1.00 65.12 82 GLY A O 1
ATOM 683 N N . PHE A 1 83 ? -10.195 4.440 4.086 1.00 65.75 83 PHE A N 1
ATOM 684 C CA . PHE A 1 83 ? -10.902 5.117 3.021 1.00 65.75 83 PHE A CA 1
ATOM 685 C C . PHE A 1 83 ? -11.709 4.066 2.273 1.00 65.75 83 PHE A C 1
ATOM 687 O O . PHE A 1 83 ? -11.143 3.111 1.745 1.00 65.75 83 PHE A O 1
ATOM 694 N N . ARG A 1 84 ? -13.026 4.293 2.190 1.00 59.78 84 ARG A N 1
ATOM 695 C CA . ARG A 1 84 ? -14.037 3.445 1.526 1.00 59.78 84 ARG A CA 1
ATOM 696 C C . ARG A 1 84 ? -13.654 2.998 0.102 1.00 59.78 84 ARG A C 1
ATOM 698 O O . ARG A 1 84 ? -14.238 2.063 -0.423 1.00 59.78 84 ARG A O 1
ATOM 705 N N . GLU A 1 85 ? -12.685 3.677 -0.507 1.00 65.19 85 GLU A N 1
ATOM 706 C CA . GLU A 1 85 ? -12.185 3.484 -1.869 1.00 65.19 85 GLU A CA 1
ATOM 707 C C . GLU A 1 85 ? -10.904 2.629 -1.954 1.00 65.19 85 GLU A C 1
ATOM 709 O O . GLU A 1 85 ? -10.555 2.196 -3.050 1.00 65.19 85 GLU A O 1
ATOM 714 N N . VAL A 1 86 ? -10.196 2.374 -0.842 1.00 68.81 86 VAL A N 1
ATOM 715 C CA . VAL A 1 86 ? -8.901 1.658 -0.814 1.00 68.81 86 VAL A CA 1
ATOM 716 C C . VAL A 1 86 ? -9.013 0.317 -0.095 1.00 68.81 86 VAL A C 1
ATOM 718 O O . VAL A 1 86 ? -8.729 -0.722 -0.694 1.00 68.81 86 VAL A O 1
ATOM 721 N N . CYS A 1 87 ? -9.443 0.320 1.166 1.00 74.94 87 CYS A N 1
ATOM 722 C CA . CYS A 1 87 ? -9.638 -0.896 1.947 1.00 74.94 87 CYS A CA 1
ATOM 723 C C . CYS A 1 87 ? -10.730 -0.714 3.004 1.00 74.94 87 CYS A C 1
ATOM 725 O O . CYS A 1 87 ? -10.904 0.373 3.555 1.00 74.94 87 CYS A O 1
ATOM 727 N N . SER A 1 88 ? -11.441 -1.796 3.299 1.00 74.12 88 SER A N 1
ATOM 728 C CA . SER A 1 88 ? -12.423 -1.872 4.378 1.00 74.12 88 SER A CA 1
ATOM 729 C C . SER A 1 88 ? -12.136 -3.090 5.233 1.00 74.12 88 SER A C 1
ATOM 731 O O . SER A 1 88 ? -11.816 -4.149 4.696 1.00 74.12 88 SER A O 1
ATOM 733 N N . VAL A 1 89 ? -12.287 -2.958 6.540 1.00 74.88 89 VAL A N 1
ATOM 734 C CA . VAL A 1 89 ? -12.239 -4.095 7.453 1.00 74.88 89 VAL A CA 1
ATOM 735 C C . VAL A 1 89 ? -13.677 -4.571 7.658 1.00 74.88 89 VAL A C 1
ATOM 737 O O . VAL A 1 89 ? -14.576 -3.758 7.864 1.00 74.88 89 VAL A O 1
ATOM 740 N N . ARG A 1 90 ? -13.926 -5.872 7.514 1.00 73.69 90 ARG A N 1
ATOM 741 C CA . ARG A 1 90 ? -15.213 -6.503 7.849 1.00 73.69 90 ARG A CA 1
ATOM 742 C C . ARG A 1 90 ? -14.916 -7.787 8.602 1.00 73.69 90 ARG A C 1
ATOM 744 O O . ARG A 1 90 ? -14.036 -8.528 8.181 1.00 73.69 90 ARG A O 1
ATOM 751 N N . ASP A 1 91 ? -15.595 -8.006 9.724 1.00 67.69 91 ASP A N 1
ATOM 752 C CA . ASP A 1 91 ? -15.485 -9.230 10.532 1.00 67.69 91 ASP A CA 1
ATOM 753 C C . ASP A 1 91 ? -14.042 -9.632 10.901 1.00 67.69 91 ASP A C 1
ATOM 755 O O . ASP A 1 91 ? -13.695 -10.806 10.967 1.00 67.69 91 ASP A O 1
ATOM 759 N N . GLY A 1 92 ? -13.162 -8.651 11.132 1.00 67.56 92 GLY A N 1
ATOM 760 C CA . GLY A 1 92 ? -11.761 -8.920 11.475 1.00 67.56 92 GLY A CA 1
ATOM 761 C C . GLY A 1 92 ? -10.838 -9.204 10.283 1.00 67.56 92 GLY A C 1
ATOM 762 O O . GLY A 1 92 ? -9.638 -9.412 10.482 1.00 67.56 92 GLY A O 1
ATOM 763 N N . GLU A 1 93 ? -11.356 -9.151 9.057 1.00 74.19 93 GLU A N 1
ATOM 764 C CA . GLU A 1 93 ? -10.605 -9.374 7.824 1.00 74.19 93 GLU A CA 1
ATOM 765 C C . GLU A 1 93 ? -10.475 -8.101 6.979 1.00 74.19 93 GLU A C 1
ATOM 767 O O . GLU A 1 93 ? -11.344 -7.226 6.964 1.00 74.19 93 GLU A O 1
ATOM 772 N N . LEU A 1 94 ? -9.350 -7.990 6.265 1.00 80.19 94 LEU A N 1
ATOM 773 C CA . LEU A 1 94 ? -9.027 -6.841 5.423 1.00 80.19 94 LEU A CA 1
ATOM 774 C C . LEU A 1 94 ? -9.474 -7.088 3.977 1.00 80.19 94 LEU A C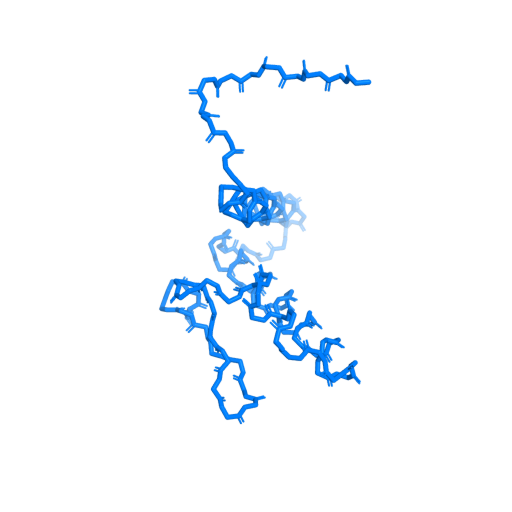 1
ATOM 776 O O . LEU A 1 94 ? -8.891 -7.911 3.271 1.00 80.19 94 LEU A O 1
ATOM 780 N N . PHE A 1 95 ? -10.437 -6.297 3.510 1.00 80.12 95 PHE A N 1
ATOM 781 C CA . PHE A 1 95 ? -10.917 -6.308 2.131 1.00 80.12 95 PHE A CA 1
ATOM 782 C C . PHE A 1 95 ? -10.323 -5.149 1.334 1.00 80.12 95 PHE A C 1
ATOM 784 O O . PHE A 1 95 ? -10.325 -3.996 1.773 1.00 80.12 95 PHE A O 1
ATOM 791 N N . PHE A 1 96 ? -9.833 -5.454 0.135 1.00 80.88 96 PHE A N 1
ATOM 792 C CA . PHE A 1 96 ? -9.304 -4.469 -0.804 1.00 80.88 96 PHE A CA 1
ATOM 793 C C . PHE A 1 96 ? -10.377 -4.029 -1.799 1.00 80.88 96 PHE A C 1
ATOM 795 O O . PHE A 1 96 ? -11.211 -4.823 -2.225 1.00 80.88 96 PHE A O 1
ATOM 802 N N . SER A 1 97 ? -10.333 -2.756 -2.186 1.00 78.62 97 SER A N 1
ATOM 803 C CA . SER A 1 97 ? -11.170 -2.208 -3.256 1.00 78.62 97 SER A CA 1
ATOM 804 C C . SER A 1 97 ? -10.841 -2.831 -4.617 1.00 78.62 97 SER A C 1
ATOM 806 O O . SER A 1 97 ? -9.713 -3.272 -4.839 1.00 78.62 97 SER A O 1
ATOM 808 N N . ALA A 1 98 ? -11.792 -2.785 -5.557 1.00 71.19 98 ALA A N 1
ATOM 809 C CA . ALA A 1 98 ? -11.659 -3.337 -6.910 1.00 71.19 98 ALA A CA 1
ATOM 810 C C . ALA A 1 98 ? -10.439 -2.793 -7.683 1.00 71.19 98 ALA A C 1
ATOM 812 O O . ALA A 1 98 ? -9.866 -3.468 -8.530 1.00 71.19 98 ALA A O 1
ATOM 813 N N . PHE A 1 99 ? -9.998 -1.571 -7.369 1.00 68.44 99 PHE A N 1
ATOM 814 C CA . PHE A 1 99 ? -8.783 -0.989 -7.949 1.00 68.44 99 PHE A CA 1
ATOM 815 C C . PHE A 1 99 ? -7.494 -1.706 -7.504 1.00 68.44 99 PHE A C 1
ATOM 817 O O . PHE A 1 99 ? -6.479 -1.670 -8.202 1.00 68.44 99 PHE A O 1
ATOM 824 N N . LEU A 1 100 ? -7.532 -2.337 -6.331 1.00 67.25 100 LEU A N 1
ATOM 825 C CA . LEU A 1 100 ? -6.432 -3.081 -5.731 1.00 67.25 100 LEU A CA 1
ATOM 826 C C . LEU A 1 100 ? -6.624 -4.599 -5.822 1.00 67.25 100 LEU A C 1
ATOM 828 O O . LEU A 1 100 ? -5.737 -5.314 -5.376 1.00 67.25 100 LEU A O 1
ATOM 832 N N . SER A 1 101 ? -7.724 -5.109 -6.375 1.00 59.91 101 SER A N 1
ATOM 833 C CA . SER A 1 101 ? -7.843 -6.518 -6.765 1.00 59.91 101 SER A CA 1
ATOM 834 C C . SER A 1 101 ? -7.324 -6.668 -8.194 1.00 59.91 101 SER A C 1
ATOM 836 O O . SER A 1 101 ? -7.917 -6.118 -9.121 1.00 59.91 101 SER A O 1
ATOM 838 N N . LEU A 1 102 ? -6.187 -7.344 -8.350 1.00 53.44 102 LEU A N 1
ATOM 839 C CA . LEU A 1 102 ? -5.596 -7.684 -9.645 1.00 53.44 102 LEU A CA 1
ATOM 840 C C . LEU A 1 102 ? -5.933 -9.123 -10.007 1.00 53.44 102 LEU A C 1
ATOM 842 O O . LEU A 1 102 ? -5.861 -9.957 -9.076 1.00 53.44 102 LEU A O 1
#

Sequence (102 aa):
MLRCLWGGVRYSNRSRRRGRLLSFLVGQAKMAVYVSRRRMVQDQSEISPRALLVRMVQARLRLEFGLYRINGDQEGFEERWGFREVCSVRDGELFFSAFLSL